Protein AF-J0ZP06-F1 (afdb_monomer_lite)

pLDDT: mean 74.42, std 14.98, range [45.84, 94.19]

Sequence (97 aa):
MLDMKKKNSHLYDHNTLFSKLSETTQPVIICAAIGALSGFLIAFLAANGYAAIPGFGPIIAYGNILAILIGTIMGIIIGTIFGFLVSLILIMLPREK

Structure (mmCIF, N/CA/C/O backbone):
data_AF-J0ZP06-F1
#
_entry.id   AF-J0ZP06-F1
#
loop_
_atom_site.group_PDB
_atom_site.id
_atom_site.type_symbol
_atom_site.label_atom_id
_atom_site.label_alt_id
_atom_site.label_comp_id
_atom_site.label_asym_id
_atom_site.label_entity_id
_atom_site.label_seq_id
_atom_site.pdbx_PDB_ins_code
_atom_site.Cartn_x
_atom_site.Cartn_y
_atom_site.Cartn_z
_atom_site.occupancy
_atom_site.B_iso_or_equiv
_atom_site.auth_seq_id
_atom_site.auth_comp_id
_atom_site.auth_asym_id
_atom_site.auth_atom_id
_atom_site.pdbx_PDB_model_num
ATOM 1 N N . MET A 1 1 ? -5.525 7.747 47.891 1.00 48.78 1 MET A N 1
ATOM 2 C CA . MET A 1 1 ? -6.343 6.718 47.196 1.00 48.78 1 MET A CA 1
ATOM 3 C C . MET A 1 1 ? -7.091 7.228 45.958 1.00 48.78 1 MET A C 1
ATOM 5 O O . MET A 1 1 ? -7.316 6.429 45.062 1.00 48.78 1 MET A O 1
ATOM 9 N N . LEU A 1 2 ? -7.439 8.520 45.848 1.00 53.16 2 LEU A N 1
ATOM 10 C CA . LEU A 1 2 ? -8.083 9.088 44.644 1.00 53.16 2 LEU A CA 1
ATOM 11 C C . LEU A 1 2 ? -7.141 9.239 43.431 1.00 53.16 2 LEU A C 1
ATOM 13 O O . LEU A 1 2 ? -7.592 9.165 42.293 1.00 53.16 2 LEU A O 1
ATOM 17 N N . ASP A 1 3 ? -5.835 9.367 43.666 1.00 52.03 3 ASP A N 1
ATOM 18 C CA . ASP A 1 3 ? -4.855 9.627 42.601 1.00 52.03 3 ASP A CA 1
ATOM 19 C C . ASP A 1 3 ? -4.486 8.372 41.778 1.00 52.03 3 ASP A C 1
ATOM 21 O O . ASP A 1 3 ? -4.201 8.436 40.585 1.00 52.03 3 ASP A O 1
ATOM 25 N N . MET A 1 4 ? -4.622 7.178 42.373 1.00 48.22 4 MET A N 1
ATOM 26 C CA . MET A 1 4 ? -4.440 5.901 41.661 1.00 48.22 4 MET A CA 1
ATOM 27 C C . MET A 1 4 ? -5.608 5.559 40.723 1.00 48.22 4 MET A C 1
ATOM 29 O O . MET A 1 4 ? -5.443 4.758 39.805 1.00 48.22 4 MET A O 1
ATOM 33 N N . LYS A 1 5 ? -6.787 6.173 40.905 1.00 46.44 5 LYS A N 1
ATOM 34 C CA . LYS A 1 5 ? -7.963 5.911 40.058 1.00 46.44 5 LYS A CA 1
ATOM 35 C C . LYS A 1 5 ? -7.905 6.684 38.734 1.00 46.44 5 LYS A C 1
ATOM 37 O O . LYS A 1 5 ? -8.364 6.180 37.713 1.00 46.44 5 LYS A O 1
ATOM 42 N N . LYS A 1 6 ? -7.288 7.872 38.739 1.00 45.84 6 LYS A N 1
ATOM 43 C CA . LYS A 1 6 ? -7.162 8.747 37.561 1.00 45.84 6 LYS A CA 1
ATOM 44 C C . LYS A 1 6 ? -6.119 8.246 36.555 1.00 45.84 6 LYS A C 1
ATOM 46 O O . LYS A 1 6 ? -6.314 8.378 35.353 1.00 45.84 6 LYS A O 1
ATOM 51 N N . LYS A 1 7 ? -5.045 7.605 37.030 1.00 46.28 7 LYS A N 1
ATOM 52 C CA . LYS A 1 7 ? -4.038 6.979 36.154 1.00 46.28 7 LYS A CA 1
ATOM 53 C C . LYS A 1 7 ? -4.580 5.731 35.440 1.00 46.28 7 LYS A C 1
ATOM 55 O O . LYS A 1 7 ? -4.214 5.470 34.300 1.00 46.28 7 LYS A O 1
ATOM 60 N N . ASN A 1 8 ? -5.503 5.007 36.080 1.00 47.97 8 ASN A N 1
ATOM 61 C CA . ASN A 1 8 ? -6.108 3.802 35.511 1.00 47.97 8 ASN A CA 1
ATOM 62 C C . ASN A 1 8 ? -7.217 4.100 34.491 1.00 47.97 8 ASN A C 1
ATOM 64 O O . ASN A 1 8 ? -7.352 3.342 33.539 1.00 47.97 8 ASN A O 1
ATOM 68 N N . SER A 1 9 ? -7.973 5.198 34.608 1.00 51.50 9 SER A N 1
ATOM 69 C CA . SER A 1 9 ? -9.026 5.511 33.624 1.00 51.50 9 SER A CA 1
ATOM 70 C C . SER A 1 9 ? -8.471 5.810 32.226 1.00 51.50 9 SER A C 1
ATOM 72 O O . SER A 1 9 ? -9.075 5.416 31.238 1.00 51.50 9 SER A O 1
ATOM 74 N N . HIS A 1 10 ? -7.296 6.440 32.141 1.00 50.19 10 HIS A N 1
ATOM 75 C CA . HIS A 1 10 ? -6.636 6.742 30.864 1.00 50.19 10 HIS A CA 1
ATOM 76 C C . HIS A 1 10 ? -5.988 5.500 30.218 1.00 50.19 10 HIS A C 1
ATOM 78 O O . HIS A 1 10 ? -5.824 5.435 29.002 1.00 50.19 10 HIS A O 1
ATOM 84 N N . LEU A 1 11 ? -5.618 4.503 31.031 1.00 50.91 11 LEU A N 1
ATOM 85 C CA . LEU A 1 11 ? -5.047 3.238 30.560 1.00 50.91 11 LEU A CA 1
ATOM 86 C C . LEU A 1 11 ? -6.136 2.260 30.086 1.00 50.91 11 LEU A C 1
ATOM 88 O O . LEU A 1 11 ? -5.921 1.507 29.139 1.00 50.91 11 LEU A O 1
ATOM 92 N N . TYR A 1 12 ? -7.315 2.298 30.718 1.00 52.38 12 TYR A N 1
ATOM 93 C CA . TYR A 1 12 ? -8.494 1.555 30.266 1.00 52.38 12 TYR A CA 1
ATOM 94 C C . TYR A 1 12 ? -8.967 2.033 28.889 1.00 52.38 12 TYR A C 1
ATOM 96 O O . TYR A 1 12 ? -9.290 1.200 28.047 1.00 52.38 12 TYR A O 1
ATOM 104 N N . ASP A 1 13 ? -8.929 3.344 28.643 1.00 61.44 13 ASP A N 1
ATOM 105 C CA . ASP A 1 13 ? -9.383 3.953 27.390 1.00 61.44 13 ASP A CA 1
ATOM 106 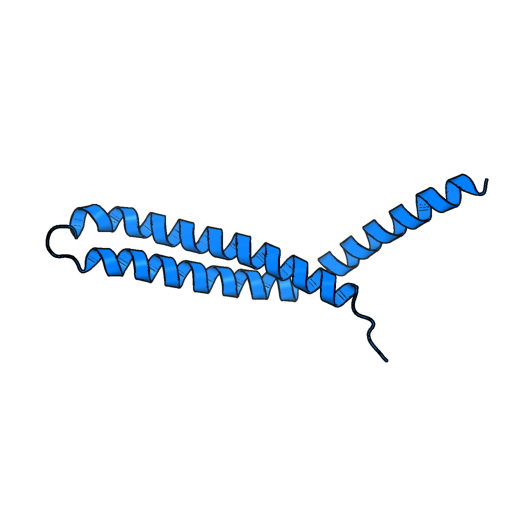C C . ASP A 1 13 ? -8.533 3.514 26.182 1.00 61.44 13 ASP A C 1
ATOM 108 O O . ASP A 1 13 ? -9.054 3.023 25.179 1.00 61.44 13 ASP A O 1
ATOM 112 N N . HIS A 1 14 ? -7.203 3.548 26.315 1.00 60.38 14 HIS A N 1
ATOM 113 C CA . HIS A 1 14 ? -6.285 3.153 25.242 1.00 60.38 14 HIS A CA 1
ATOM 114 C C . HIS A 1 14 ? -6.453 1.680 24.834 1.00 60.38 14 HIS A C 1
ATOM 116 O O . HIS A 1 14 ? -6.507 1.364 23.646 1.00 60.38 14 HIS A O 1
ATOM 122 N N . ASN A 1 15 ? -6.604 0.780 25.809 1.00 64.38 15 ASN A N 1
ATOM 123 C CA . ASN A 1 15 ? -6.793 -0.647 25.544 1.00 64.38 15 ASN A CA 1
ATOM 124 C C . ASN A 1 15 ? -8.144 -0.924 24.864 1.00 64.38 15 ASN A C 1
ATOM 126 O O . ASN A 1 15 ? -8.217 -1.777 23.980 1.00 64.38 15 ASN A O 1
ATOM 130 N N . THR A 1 16 ? -9.194 -0.175 25.221 1.00 68.50 16 THR A N 1
ATOM 131 C CA . THR A 1 16 ? -10.506 -0.275 24.562 1.00 68.50 16 THR A CA 1
ATOM 132 C C . THR A 1 16 ? -10.541 0.338 23.163 1.00 68.50 16 THR A C 1
ATOM 134 O O . THR A 1 16 ? -11.257 -0.160 22.292 1.00 68.50 16 THR A O 1
ATOM 137 N N . LEU A 1 17 ? -9.767 1.397 22.910 1.00 67.69 17 LEU A N 1
ATOM 138 C CA . LEU A 1 17 ? -9.616 1.954 21.567 1.00 67.69 17 LEU A CA 1
ATOM 139 C C . LEU A 1 17 ? -8.870 0.976 20.669 1.00 67.69 17 LEU A C 1
ATOM 141 O O . LEU A 1 17 ? -9.361 0.673 19.588 1.00 67.69 17 LEU A O 1
ATOM 145 N N . PHE A 1 18 ? -7.755 0.408 21.133 1.00 67.62 18 PHE A N 1
ATOM 146 C CA . PHE A 1 18 ? -7.023 -0.614 20.384 1.00 67.62 18 PHE A CA 1
ATOM 147 C C . PHE A 1 18 ? -7.868 -1.858 20.097 1.00 67.62 18 PHE A C 1
ATOM 149 O O . PHE A 1 18 ? -7.791 -2.383 18.987 1.00 67.62 18 PHE A O 1
ATOM 156 N N . SER A 1 19 ? -8.704 -2.306 21.040 1.00 66.56 19 SER A N 1
ATOM 157 C CA . SER A 1 19 ? -9.598 -3.444 20.799 1.00 66.56 19 SER A CA 1
ATOM 158 C C . SER A 1 19 ? -10.691 -3.121 19.777 1.00 66.56 19 SER A C 1
ATOM 160 O O . SER A 1 19 ? -10.959 -3.933 18.902 1.00 66.56 19 SER A O 1
ATOM 162 N N . LYS A 1 20 ? -11.292 -1.923 19.821 1.00 69.75 20 LYS A N 1
ATOM 163 C CA . LYS A 1 20 ? -12.273 -1.500 18.803 1.00 69.75 20 LYS A CA 1
ATOM 164 C C . LYS A 1 20 ? -11.629 -1.281 17.436 1.00 69.75 20 LYS A C 1
ATOM 166 O O . LYS A 1 20 ? -12.234 -1.557 16.404 1.00 69.75 20 LYS A O 1
ATOM 171 N N . LEU A 1 21 ? -10.399 -0.782 17.412 1.00 68.88 21 LEU A N 1
ATOM 172 C CA . LEU A 1 21 ? -9.653 -0.539 16.185 1.00 68.88 21 LEU A CA 1
ATOM 173 C C . LEU A 1 21 ? -9.202 -1.849 15.531 1.00 68.88 21 LEU A C 1
ATOM 175 O O . LEU A 1 21 ? -9.251 -1.950 14.307 1.00 68.88 21 LEU A O 1
ATOM 179 N N . SER A 1 22 ? -8.834 -2.862 16.327 1.00 64.19 22 SER A N 1
ATOM 180 C CA . SER A 1 22 ? -8.545 -4.204 15.809 1.00 64.19 22 SER A CA 1
ATOM 181 C C . SER A 1 22 ? -9.797 -4.868 15.234 1.00 64.19 22 SER A C 1
ATOM 183 O O . SER A 1 22 ? -9.717 -5.505 14.185 1.00 64.19 22 SER A O 1
ATOM 185 N N . GLU A 1 23 ? -10.958 -4.641 15.852 1.00 70.12 23 GLU A N 1
ATOM 186 C CA . GLU A 1 23 ? -12.264 -5.101 15.369 1.00 70.12 23 GLU A CA 1
ATOM 187 C C . GLU A 1 23 ? -12.681 -4.390 14.066 1.00 70.12 23 GLU A C 1
ATOM 189 O O . GLU A 1 23 ? -13.303 -4.980 13.183 1.00 70.12 23 GLU A O 1
ATOM 194 N N . THR A 1 24 ? -12.261 -3.133 13.888 1.00 69.62 24 THR A N 1
ATOM 195 C CA . THR A 1 24 ? -12.543 -2.318 12.696 1.00 69.62 24 THR A CA 1
ATOM 196 C C . THR A 1 24 ? -11.479 -2.520 11.605 1.00 69.62 24 THR A C 1
ATOM 198 O O . THR A 1 24 ? -10.906 -1.566 11.072 1.00 69.62 24 THR A O 1
ATOM 201 N N . THR A 1 25 ? -11.201 -3.777 11.246 1.00 75.62 25 THR A N 1
ATOM 202 C CA . THR A 1 25 ? -10.188 -4.115 10.226 1.00 75.62 25 THR A CA 1
ATOM 203 C C . THR A 1 25 ? -10.641 -3.763 8.801 1.00 75.62 25 THR A C 1
ATOM 205 O O . THR A 1 25 ? -9.819 -3.526 7.919 1.00 75.62 25 THR A O 1
ATOM 208 N N . GLN A 1 26 ? -11.953 -3.701 8.559 1.00 81.31 26 GLN A N 1
ATOM 209 C CA . GLN A 1 26 ? -12.538 -3.507 7.226 1.00 81.31 26 GLN A CA 1
ATOM 210 C C . GLN A 1 26 ? -12.087 -2.222 6.501 1.00 81.31 26 GLN A C 1
ATOM 212 O O . GLN A 1 26 ? -11.574 -2.338 5.388 1.00 81.31 26 GLN A O 1
ATOM 217 N N . PRO A 1 27 ? -12.218 -1.010 7.074 1.00 82.31 27 PRO A N 1
ATOM 218 C CA . PRO A 1 27 ? -11.756 0.221 6.422 1.00 82.31 27 PRO A CA 1
ATOM 219 C C . PRO A 1 27 ? -10.242 0.235 6.185 1.00 82.31 27 PRO A C 1
ATOM 221 O O . PRO A 1 27 ? -9.802 0.738 5.156 1.00 82.31 27 PRO A O 1
ATOM 224 N N . VAL A 1 28 ? -9.446 -0.370 7.075 1.00 87.12 28 VAL A N 1
ATOM 225 C CA . VAL A 1 28 ? -7.992 -0.500 6.887 1.00 87.12 28 VAL A CA 1
ATOM 226 C C . VAL A 1 28 ? -7.686 -1.333 5.646 1.00 87.12 28 VAL A C 1
ATOM 228 O O . VAL A 1 28 ? -6.897 -0.907 4.806 1.00 87.12 28 VAL A O 1
ATOM 231 N N . ILE A 1 29 ? -8.352 -2.479 5.489 1.00 87.75 29 ILE A N 1
ATOM 232 C CA . ILE A 1 29 ? -8.173 -3.366 4.332 1.00 87.75 29 ILE A CA 1
ATOM 233 C C . ILE A 1 29 ? -8.644 -2.688 3.039 1.00 87.75 29 ILE A C 1
ATOM 235 O O . ILE A 1 29 ? -7.942 -2.739 2.030 1.00 87.75 29 ILE A O 1
ATOM 239 N N . ILE A 1 30 ? -9.803 -2.024 3.060 1.00 90.25 30 ILE A N 1
ATOM 240 C CA . ILE A 1 30 ? -10.369 -1.355 1.879 1.00 90.25 30 ILE A CA 1
ATOM 241 C C . ILE A 1 30 ? -9.465 -0.205 1.426 1.00 90.25 30 ILE A C 1
ATOM 243 O O . ILE A 1 30 ? -9.101 -0.134 0.252 1.00 90.25 30 ILE A O 1
ATOM 247 N N . CYS A 1 31 ? -9.051 0.672 2.343 1.00 89.00 31 CYS A N 1
ATOM 248 C CA . CYS A 1 31 ? -8.157 1.777 2.007 1.00 89.00 31 CYS A CA 1
ATOM 249 C C . CYS A 1 31 ? -6.777 1.279 1.560 1.00 89.00 31 CYS A C 1
ATOM 251 O O . CYS A 1 31 ? -6.219 1.835 0.616 1.00 89.00 31 CYS A O 1
ATOM 253 N N . ALA A 1 32 ? -6.250 0.206 2.158 1.00 89.44 32 ALA A N 1
ATOM 254 C CA . ALA A 1 32 ? -5.013 -0.429 1.706 1.00 89.44 32 ALA A CA 1
ATOM 255 C C . ALA A 1 32 ? -5.130 -0.982 0.279 1.00 89.44 32 ALA A C 1
ATOM 257 O O . ALA A 1 32 ? -4.227 -0.769 -0.526 1.00 89.44 32 ALA A O 1
ATOM 258 N N . ALA A 1 33 ? -6.241 -1.641 -0.060 1.00 91.88 33 ALA A N 1
ATOM 259 C CA . ALA A 1 33 ? -6.481 -2.176 -1.400 1.00 91.88 33 ALA A CA 1
ATOM 260 C C . ALA A 1 33 ? -6.620 -1.064 -2.455 1.00 91.88 33 ALA A C 1
ATOM 262 O O . ALA A 1 33 ? -6.020 -1.149 -3.526 1.00 91.88 33 ALA A O 1
ATOM 263 N N . ILE A 1 34 ? -7.358 0.007 -2.142 1.00 93.62 34 ILE A N 1
ATOM 264 C CA . ILE A 1 34 ? -7.490 1.184 -3.018 1.00 93.62 34 ILE A CA 1
ATOM 265 C C . ILE A 1 34 ? -6.132 1.879 -3.189 1.00 93.62 34 ILE A C 1
ATOM 267 O O . ILE A 1 34 ? -5.750 2.248 -4.303 1.00 93.62 34 ILE A O 1
ATOM 271 N N . GLY A 1 35 ? -5.374 2.019 -2.101 1.00 91.12 35 GLY A N 1
ATOM 272 C CA . GLY A 1 35 ? -4.017 2.556 -2.124 1.00 91.12 35 GLY A CA 1
ATOM 273 C C . GLY A 1 35 ? -3.086 1.715 -2.998 1.00 91.12 35 GLY A C 1
ATOM 274 O O . GLY A 1 35 ? -2.406 2.256 -3.863 1.00 91.12 35 GLY A O 1
ATOM 275 N N . ALA A 1 36 ? -3.112 0.389 -2.852 1.00 92.75 36 ALA A N 1
ATOM 276 C CA . ALA A 1 36 ? -2.338 -0.537 -3.676 1.00 92.75 36 ALA A CA 1
ATOM 277 C C . ALA A 1 36 ? -2.672 -0.401 -5.166 1.00 92.75 36 ALA A C 1
ATOM 279 O O . ALA A 1 36 ? -1.770 -0.267 -5.990 1.00 92.75 36 ALA A O 1
ATOM 280 N N . LEU A 1 37 ? -3.965 -0.405 -5.507 1.00 93.75 37 LEU A N 1
ATOM 281 C CA . LEU A 1 37 ? -4.433 -0.337 -6.890 1.00 93.75 37 LEU A CA 1
ATOM 282 C C . LEU A 1 37 ? -4.062 0.995 -7.551 1.00 93.75 37 LEU A C 1
ATOM 284 O O . LEU A 1 37 ? -3.587 1.016 -8.685 1.00 93.75 37 LEU A O 1
ATOM 288 N N . SER A 1 38 ? -4.249 2.107 -6.839 1.00 90.38 38 SER A N 1
ATOM 289 C CA . SER A 1 38 ? -3.883 3.438 -7.336 1.00 90.38 38 SER A CA 1
ATOM 290 C C . SER A 1 38 ? -2.366 3.612 -7.451 1.00 90.38 38 SER A C 1
ATOM 292 O O . SER A 1 38 ? -1.891 4.096 -8.478 1.00 90.38 38 SER A O 1
ATOM 294 N N . GLY A 1 39 ? -1.596 3.149 -6.462 1.00 88.62 39 GLY A N 1
ATOM 295 C CA . GLY A 1 39 ? -0.132 3.145 -6.499 1.00 88.62 39 GLY A CA 1
ATOM 296 C C . GLY A 1 39 ? 0.427 2.298 -7.643 1.00 88.62 39 GLY A C 1
ATOM 297 O O . GLY A 1 39 ? 1.317 2.750 -8.365 1.00 88.62 39 GLY A O 1
ATOM 298 N N . PHE A 1 40 ? -0.154 1.116 -7.873 1.00 90.06 40 PHE A N 1
ATOM 299 C CA . PHE A 1 40 ? 0.142 0.281 -9.036 1.00 90.06 40 PHE A CA 1
ATOM 300 C C . PHE A 1 40 ? -0.145 1.028 -10.341 1.00 90.06 40 PHE A C 1
ATOM 302 O O . PHE A 1 40 ? 0.722 1.088 -11.209 1.00 90.06 40 PHE A O 1
ATOM 309 N N . LEU A 1 41 ? -1.333 1.624 -10.481 1.00 89.00 41 LEU A N 1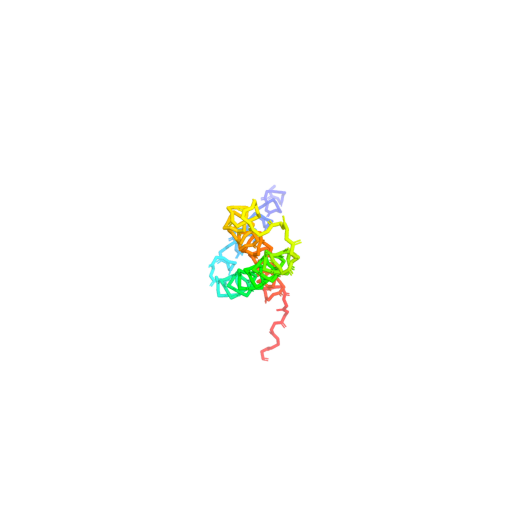
ATOM 310 C CA . LEU A 1 41 ? -1.751 2.275 -11.722 1.00 89.00 41 LEU A CA 1
ATOM 311 C C . LEU A 1 41 ? -0.875 3.489 -12.058 1.00 89.00 41 LEU A C 1
ATOM 313 O O . LEU A 1 41 ? -0.459 3.641 -13.205 1.00 89.00 41 LEU A O 1
ATOM 317 N N . ILE A 1 42 ? -0.552 4.321 -11.064 1.00 86.94 42 ILE A N 1
ATOM 318 C CA . ILE A 1 42 ? 0.329 5.485 -11.233 1.00 86.94 42 ILE A CA 1
ATOM 319 C C . ILE A 1 42 ? 1.732 5.031 -11.637 1.00 86.94 42 ILE A C 1
ATOM 321 O O . ILE A 1 42 ? 2.300 5.561 -12.591 1.00 86.94 42 ILE A O 1
ATOM 325 N N . ALA A 1 43 ? 2.286 4.033 -10.945 1.00 85.44 43 ALA A N 1
ATOM 326 C CA . ALA A 1 43 ? 3.623 3.541 -11.244 1.00 85.44 43 ALA A CA 1
ATOM 327 C C . ALA A 1 43 ? 3.692 2.826 -12.598 1.00 85.44 43 ALA A C 1
ATOM 329 O O . ALA A 1 43 ? 4.657 3.017 -13.333 1.00 85.44 43 ALA A O 1
ATOM 330 N N . PHE A 1 44 ? 2.655 2.073 -12.969 1.00 85.06 44 PHE A N 1
ATOM 331 C CA . PHE A 1 44 ? 2.525 1.454 -14.285 1.00 85.06 44 PHE A CA 1
ATOM 332 C C . PHE A 1 44 ? 2.432 2.506 -15.393 1.00 85.06 44 PHE A C 1
ATOM 334 O O . PHE A 1 44 ? 3.095 2.376 -16.423 1.00 85.06 44 PHE A O 1
ATOM 341 N N . LEU A 1 45 ? 1.643 3.562 -15.191 1.00 82.88 45 LEU A N 1
ATOM 342 C CA . LEU A 1 45 ? 1.504 4.635 -16.169 1.00 82.88 45 LEU A CA 1
ATOM 343 C C . LEU A 1 45 ? 2.796 5.445 -16.308 1.00 82.88 45 LEU A C 1
ATOM 345 O O . LEU A 1 45 ? 3.187 5.754 -17.427 1.00 82.88 45 LEU A O 1
ATOM 349 N N . ALA A 1 46 ? 3.492 5.733 -15.207 1.00 80.44 46 ALA A N 1
ATOM 350 C CA . ALA A 1 46 ? 4.798 6.387 -15.245 1.00 80.44 46 ALA A CA 1
ATOM 351 C C . ALA A 1 46 ? 5.825 5.517 -15.990 1.00 80.44 46 ALA A C 1
ATOM 353 O O . ALA A 1 46 ? 6.442 5.969 -16.950 1.00 80.44 46 ALA A O 1
ATOM 354 N N . ALA A 1 47 ? 5.938 4.243 -15.613 1.00 78.31 47 ALA A N 1
ATOM 355 C CA . ALA A 1 47 ? 6.827 3.261 -16.229 1.00 78.31 47 ALA A CA 1
ATOM 356 C C . ALA A 1 47 ? 6.621 3.131 -17.752 1.00 78.31 47 ALA A C 1
ATOM 358 O O . ALA A 1 47 ? 7.583 3.141 -18.526 1.00 78.31 47 ALA A O 1
ATOM 359 N N . ASN A 1 48 ? 5.369 3.038 -18.204 1.00 72.94 48 ASN A N 1
ATOM 360 C CA . ASN A 1 48 ? 5.057 2.898 -19.629 1.00 72.94 48 ASN A CA 1
ATOM 361 C C . ASN A 1 48 ? 5.034 4.237 -20.380 1.00 72.94 48 ASN A C 1
ATOM 363 O O . ASN A 1 48 ? 5.361 4.274 -21.564 1.00 72.94 48 ASN A O 1
ATOM 367 N N . GLY A 1 49 ? 4.718 5.343 -19.704 1.00 68.88 49 GLY A N 1
ATOM 368 C CA . GLY A 1 49 ? 4.794 6.690 -20.268 1.00 68.88 49 GLY A CA 1
ATOM 369 C C . GLY A 1 49 ? 6.220 7.066 -20.674 1.00 68.88 49 GLY A C 1
ATOM 370 O O . GLY A 1 49 ? 6.420 7.617 -21.754 1.00 68.88 49 GLY A O 1
ATOM 371 N N . TYR A 1 50 ? 7.225 6.688 -19.875 1.00 62.12 50 TYR A N 1
ATOM 372 C CA . TYR A 1 50 ? 8.638 6.858 -20.243 1.00 62.12 50 TYR A CA 1
ATOM 373 C C . TYR A 1 50 ? 9.101 5.879 -21.333 1.00 62.12 50 TYR A C 1
ATOM 375 O O . TYR A 1 50 ? 9.959 6.229 -22.144 1.00 62.12 50 TYR A O 1
ATOM 383 N N . ALA A 1 51 ? 8.517 4.678 -21.401 1.00 60.50 51 ALA A N 1
ATOM 384 C CA . ALA A 1 51 ? 8.837 3.687 -22.432 1.00 60.50 51 ALA A CA 1
ATOM 385 C C . ALA A 1 51 ? 8.371 4.094 -23.846 1.00 60.50 51 ALA A C 1
ATOM 387 O O . ALA A 1 51 ? 8.854 3.535 -24.830 1.00 60.50 51 ALA A O 1
ATOM 388 N N . ALA A 1 52 ? 7.474 5.079 -23.962 1.00 65.12 52 ALA A N 1
ATOM 389 C CA . ALA A 1 52 ? 7.001 5.608 -25.241 1.00 65.12 52 ALA A CA 1
ATOM 390 C C . ALA A 1 52 ? 8.004 6.555 -25.938 1.00 65.12 52 ALA A C 1
ATOM 392 O O . ALA A 1 52 ? 7.767 6.946 -27.081 1.00 65.12 52 ALA A O 1
ATOM 393 N N . ILE A 1 53 ? 9.119 6.923 -25.287 1.00 63.06 53 ILE A N 1
ATOM 394 C CA . ILE A 1 53 ? 10.155 7.792 -25.866 1.00 63.06 53 ILE A CA 1
ATOM 395 C C . ILE A 1 53 ? 11.111 6.946 -26.736 1.00 63.06 53 ILE A C 1
ATOM 397 O O . ILE A 1 53 ? 11.830 6.088 -26.205 1.00 63.06 53 ILE A O 1
ATOM 401 N N . PRO A 1 54 ? 11.174 7.172 -28.066 1.00 55.12 54 PRO A N 1
ATOM 402 C CA . PRO A 1 54 ? 12.071 6.428 -28.949 1.00 55.12 54 PRO A CA 1
ATOM 403 C C . PRO A 1 54 ? 13.539 6.623 -28.536 1.00 55.12 54 PRO A C 1
ATOM 405 O O . PRO A 1 54 ? 13.986 7.748 -28.338 1.00 55.12 54 PRO A O 1
ATOM 408 N N . GLY A 1 55 ? 14.294 5.526 -28.406 1.00 64.12 55 GLY A N 1
ATOM 409 C CA . GLY A 1 55 ? 15.717 5.537 -28.023 1.00 64.12 55 GLY A CA 1
ATOM 410 C C . GLY A 1 55 ? 16.021 5.191 -26.557 1.00 64.12 55 GLY A C 1
ATOM 411 O O . GLY A 1 55 ? 17.176 4.923 -26.241 1.00 64.12 55 GLY A O 1
ATOM 412 N N . PHE A 1 56 ? 15.011 5.110 -25.681 1.00 58.47 56 PHE A N 1
ATOM 413 C CA . PHE A 1 56 ? 15.175 4.778 -24.251 1.00 58.47 56 PHE A CA 1
ATOM 414 C C . PHE A 1 56 ? 14.581 3.413 -23.826 1.00 58.47 56 PHE A C 1
ATOM 416 O O . PHE A 1 56 ? 14.785 2.966 -22.697 1.00 58.47 56 PHE A O 1
ATOM 423 N N . GLY A 1 57 ? 13.876 2.719 -24.725 1.00 57.78 57 GLY A N 1
ATOM 424 C CA . GLY A 1 57 ? 13.033 1.550 -24.412 1.00 57.78 57 GLY A CA 1
ATOM 425 C C . GLY A 1 57 ? 13.695 0.385 -23.645 1.00 57.78 57 GLY A C 1
ATOM 426 O O . GLY A 1 57 ? 13.138 -0.042 -22.634 1.00 57.78 57 GLY A O 1
ATOM 427 N N . PRO A 1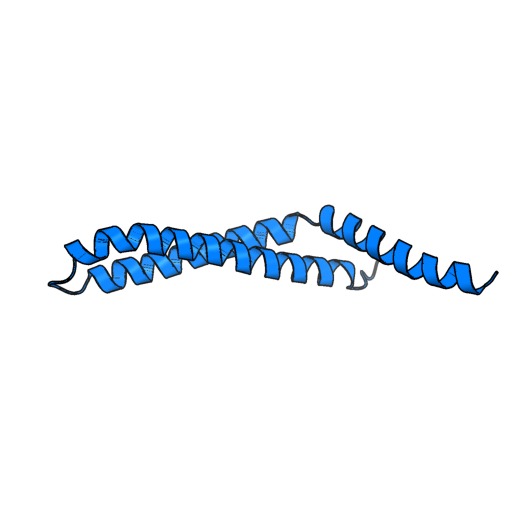 58 ? 14.869 -0.142 -24.053 1.00 56.69 58 PRO A N 1
ATOM 428 C CA . PRO A 1 58 ? 15.460 -1.323 -23.406 1.00 56.69 58 PRO A CA 1
ATOM 429 C C . PRO A 1 58 ? 16.072 -1.052 -22.023 1.00 56.69 58 PRO A C 1
ATOM 431 O O . PRO A 1 58 ? 16.076 -1.936 -21.171 1.00 56.69 58 PRO A O 1
ATOM 434 N N . ILE A 1 59 ? 16.577 0.165 -21.787 1.00 57.03 59 ILE A N 1
ATOM 435 C CA . ILE A 1 59 ? 17.259 0.540 -20.534 1.00 57.03 59 ILE A CA 1
ATOM 436 C C . ILE A 1 59 ? 16.240 0.747 -19.401 1.00 57.03 59 ILE A C 1
ATOM 438 O O . ILE A 1 59 ? 16.521 0.437 -18.245 1.00 57.03 59 ILE A O 1
ATOM 442 N N . ILE A 1 60 ? 15.031 1.216 -19.728 1.00 57.44 60 ILE A N 1
ATOM 443 C CA . ILE A 1 60 ? 13.985 1.536 -18.745 1.00 57.44 60 ILE A CA 1
ATOM 444 C C . ILE A 1 60 ? 13.117 0.304 -18.402 1.00 57.44 60 ILE A C 1
ATOM 446 O O . ILE A 1 60 ? 12.587 0.209 -17.295 1.00 57.44 60 ILE A O 1
ATOM 450 N N . ALA A 1 61 ? 13.034 -0.699 -19.284 1.00 60.06 61 ALA A N 1
ATOM 451 C CA . ALA A 1 61 ? 12.185 -1.883 -19.094 1.00 60.06 61 ALA A CA 1
ATOM 452 C C . ALA A 1 61 ? 12.483 -2.688 -17.808 1.00 60.06 61 ALA A C 1
ATOM 454 O O . ALA A 1 61 ? 11.555 -3.169 -17.160 1.00 60.06 61 ALA A O 1
ATOM 455 N N . TYR A 1 62 ? 13.751 -2.793 -17.389 1.00 60.81 62 TYR A N 1
ATOM 456 C CA . TYR A 1 62 ? 14.121 -3.453 -16.125 1.00 60.81 62 TYR A CA 1
ATOM 457 C C . TYR A 1 62 ? 13.794 -2.597 -14.887 1.00 60.81 62 TYR A C 1
ATOM 459 O O . TYR A 1 62 ? 13.422 -3.132 -13.842 1.00 60.81 62 TYR A O 1
ATOM 467 N N . GLY A 1 63 ? 13.880 -1.268 -15.006 1.00 66.56 63 GLY A N 1
ATOM 468 C CA . GLY A 1 63 ? 13.484 -0.332 -13.949 1.00 66.56 63 GLY A CA 1
ATOM 469 C C . GLY A 1 63 ? 11.972 -0.311 -13.712 1.00 66.56 63 GLY A C 1
ATOM 470 O O . GLY A 1 63 ? 11.528 -0.113 -12.582 1.00 66.56 63 GLY A O 1
ATOM 471 N N . ASN A 1 64 ? 11.180 -0.597 -14.749 1.00 74.31 64 ASN A N 1
ATOM 472 C CA . ASN A 1 64 ? 9.719 -0.557 -14.693 1.00 74.31 64 ASN A CA 1
ATOM 473 C C . ASN A 1 64 ? 9.117 -1.550 -13.696 1.00 74.31 64 ASN A C 1
ATOM 475 O O . ASN A 1 64 ? 8.192 -1.192 -12.971 1.00 74.31 64 ASN A O 1
ATOM 479 N N 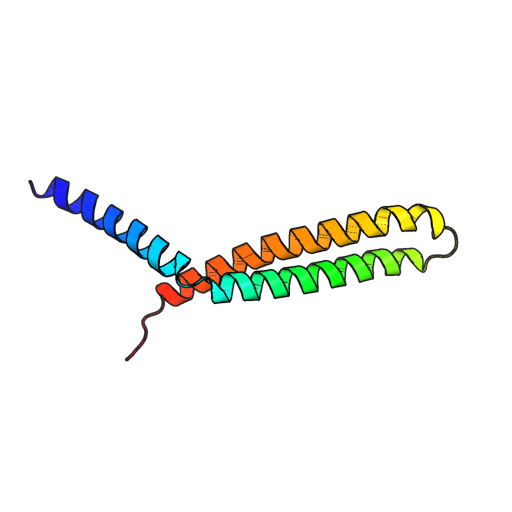. ILE A 1 65 ? 9.650 -2.771 -13.608 1.00 80.06 65 ILE A N 1
ATOM 480 C CA . ILE A 1 65 ? 9.139 -3.780 -12.666 1.00 80.06 65 ILE A CA 1
ATOM 481 C C . ILE A 1 65 ? 9.358 -3.315 -11.221 1.00 80.06 65 ILE A C 1
ATOM 483 O O . ILE A 1 65 ? 8.439 -3.371 -10.403 1.00 80.06 65 ILE A O 1
ATOM 487 N N . LEU A 1 66 ? 10.556 -2.801 -10.917 1.00 81.88 66 LEU A N 1
ATOM 488 C CA . LEU A 1 66 ? 10.872 -2.268 -9.591 1.00 81.88 66 LEU A CA 1
ATOM 489 C C . LEU A 1 66 ? 10.023 -1.034 -9.266 1.00 81.88 66 LEU A C 1
ATOM 491 O O . LEU A 1 66 ? 9.515 -0.923 -8.153 1.00 81.88 66 LEU A O 1
ATOM 495 N N . ALA A 1 67 ? 9.829 -0.134 -10.231 1.00 83.25 67 ALA A N 1
ATOM 496 C CA . ALA A 1 67 ? 9.011 1.063 -10.059 1.00 83.25 67 ALA A CA 1
ATOM 497 C C . ALA A 1 67 ? 7.547 0.717 -9.746 1.00 83.25 67 ALA A C 1
ATOM 499 O O . ALA A 1 67 ? 6.970 1.278 -8.814 1.00 83.25 67 ALA A O 1
ATOM 500 N N . ILE A 1 68 ? 6.967 -0.249 -10.466 1.00 86.31 68 ILE A N 1
ATOM 501 C CA . ILE A 1 68 ? 5.606 -0.747 -10.224 1.00 86.31 68 ILE A CA 1
ATOM 502 C C . ILE A 1 68 ? 5.494 -1.376 -8.831 1.00 86.31 68 ILE A C 1
ATOM 504 O O . ILE A 1 68 ? 4.544 -1.087 -8.098 1.00 86.31 68 ILE A O 1
ATOM 508 N N . LEU A 1 69 ? 6.473 -2.195 -8.437 1.00 87.69 69 LEU A N 1
ATOM 509 C CA . LEU A 1 69 ? 6.496 -2.822 -7.116 1.00 87.69 69 LEU A CA 1
ATOM 510 C C . LEU A 1 69 ? 6.564 -1.770 -5.999 1.00 87.69 69 LEU A C 1
ATOM 512 O O . LEU A 1 69 ? 5.754 -1.804 -5.073 1.00 87.69 69 LEU A O 1
ATOM 516 N N . ILE A 1 70 ? 7.478 -0.803 -6.109 1.00 89.00 70 ILE A N 1
ATOM 517 C CA . ILE A 1 70 ? 7.641 0.279 -5.129 1.00 89.00 70 ILE A CA 1
ATOM 518 C C . ILE A 1 70 ? 6.373 1.136 -5.055 1.00 89.00 70 ILE A C 1
ATOM 520 O O . ILE A 1 70 ? 5.908 1.433 -3.956 1.00 89.00 70 ILE A O 1
ATOM 524 N N . GLY A 1 71 ? 5.780 1.493 -6.196 1.00 88.12 71 GLY A N 1
ATOM 525 C CA . GLY A 1 71 ? 4.536 2.262 -6.239 1.00 88.12 71 GLY A CA 1
ATOM 526 C C . GLY A 1 71 ? 3.369 1.534 -5.578 1.00 88.12 71 GLY A C 1
ATOM 527 O O . GLY A 1 71 ? 2.619 2.136 -4.812 1.00 88.12 71 GLY A O 1
ATOM 528 N N . THR A 1 72 ? 3.263 0.224 -5.794 1.00 91.25 72 THR A N 1
ATOM 529 C CA . THR A 1 72 ? 2.239 -0.611 -5.151 1.00 91.25 72 THR A CA 1
ATOM 530 C C . THR A 1 72 ? 2.451 -0.680 -3.636 1.00 91.25 72 THR A C 1
ATOM 532 O O . THR A 1 72 ? 1.504 -0.482 -2.877 1.00 91.25 72 THR A O 1
ATOM 535 N N . ILE A 1 73 ? 3.690 -0.897 -3.175 1.00 92.56 73 ILE A N 1
ATOM 536 C CA . ILE A 1 73 ? 4.030 -0.946 -1.742 1.00 92.56 73 ILE A CA 1
ATOM 537 C C . ILE A 1 73 ? 3.749 0.401 -1.068 1.00 92.56 73 ILE A C 1
ATOM 539 O O . ILE A 1 73 ? 3.104 0.440 -0.021 1.00 92.56 73 ILE A O 1
ATOM 543 N N . MET A 1 74 ? 4.175 1.511 -1.675 1.00 91.69 74 MET A N 1
ATOM 544 C CA . MET A 1 74 ? 3.892 2.850 -1.150 1.00 91.69 74 MET A CA 1
ATOM 545 C C . MET A 1 74 ? 2.391 3.136 -1.117 1.00 91.69 74 MET A C 1
ATOM 547 O O . MET A 1 74 ? 1.891 3.679 -0.133 1.00 91.69 74 MET A O 1
ATOM 551 N N . GLY A 1 75 ? 1.659 2.699 -2.141 1.00 90.94 75 GLY A N 1
ATOM 552 C CA . GLY A 1 75 ? 0.203 2.740 -2.164 1.00 90.94 75 GLY A CA 1
ATOM 553 C C . GLY A 1 75 ? -0.434 1.995 -0.987 1.00 90.94 75 GLY A C 1
ATOM 554 O O . GLY A 1 75 ? -1.302 2.548 -0.313 1.00 90.94 75 GLY A O 1
ATOM 555 N N . ILE A 1 76 ? 0.031 0.779 -0.679 1.00 92.19 76 ILE A N 1
ATOM 556 C CA . ILE A 1 76 ? -0.434 -0.008 0.479 1.00 92.19 76 ILE A CA 1
ATOM 557 C C . ILE A 1 76 ? -0.151 0.723 1.797 1.00 92.19 76 ILE A C 1
ATOM 559 O O . ILE A 1 76 ? -1.026 0.782 2.663 1.00 92.19 76 ILE A O 1
ATOM 563 N N . ILE A 1 77 ? 1.047 1.291 1.959 1.00 94.19 77 ILE A N 1
ATOM 564 C CA . ILE A 1 77 ? 1.451 2.001 3.185 1.00 94.19 77 ILE A CA 1
ATOM 565 C C . ILE A 1 77 ? 0.567 3.235 3.401 1.00 94.19 77 ILE A 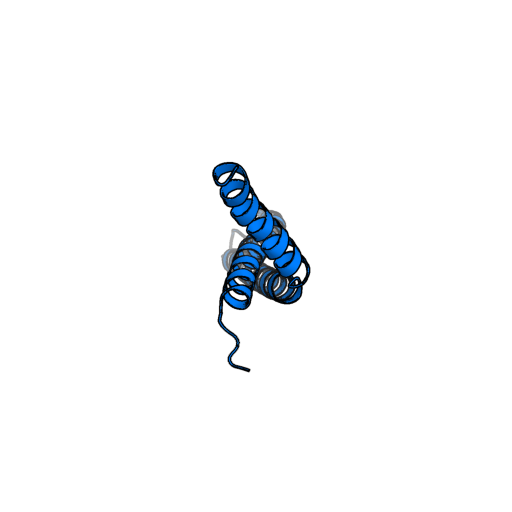C 1
ATOM 567 O O . ILE A 1 77 ? -0.001 3.423 4.474 1.00 94.19 77 ILE A O 1
ATOM 571 N N . ILE A 1 78 ? 0.393 4.060 2.369 1.00 92.12 78 ILE A N 1
ATOM 572 C CA . ILE A 1 78 ? -0.449 5.259 2.460 1.00 92.12 78 ILE A CA 1
ATOM 573 C C . ILE A 1 78 ? -1.910 4.858 2.703 1.00 92.12 78 ILE A C 1
ATOM 575 O O . ILE A 1 78 ? -2.573 5.419 3.576 1.00 92.12 78 ILE A O 1
ATOM 579 N N . GLY A 1 79 ? -2.400 3.843 1.988 1.00 89.62 79 GLY A N 1
ATOM 580 C CA . GLY A 1 79 ? -3.756 3.322 2.139 1.00 89.62 79 GLY A CA 1
ATOM 581 C C . GLY A 1 79 ? -4.048 2.787 3.542 1.00 89.62 79 GLY A C 1
ATOM 582 O O . GLY A 1 79 ? -5.104 3.078 4.101 1.00 89.62 79 GLY A O 1
ATOM 583 N N . THR A 1 80 ? -3.109 2.064 4.155 1.00 89.50 80 THR A N 1
ATOM 584 C CA . THR A 1 80 ? -3.256 1.573 5.538 1.00 89.50 80 THR A CA 1
ATOM 585 C C . THR A 1 80 ? -3.273 2.712 6.558 1.00 89.50 80 THR A C 1
ATOM 587 O O . THR A 1 80 ? -4.112 2.688 7.459 1.00 89.50 80 THR A O 1
ATOM 590 N N . ILE A 1 81 ? -2.428 3.738 6.400 1.00 90.88 81 ILE A N 1
ATOM 591 C CA . ILE A 1 81 ? -2.431 4.931 7.269 1.00 90.88 81 ILE A CA 1
ATOM 592 C C . ILE A 1 81 ? -3.782 5.657 7.195 1.00 90.88 81 ILE A C 1
ATOM 594 O O . ILE A 1 81 ? -4.375 5.974 8.227 1.00 90.88 81 ILE A O 1
ATOM 598 N N . PHE A 1 82 ? -4.303 5.882 5.985 1.00 89.81 82 PHE A N 1
ATOM 599 C CA . PHE A 1 82 ? -5.616 6.508 5.805 1.00 89.81 82 PHE A CA 1
ATOM 600 C C . PHE A 1 82 ? -6.747 5.653 6.373 1.00 89.81 82 PHE A C 1
ATOM 602 O O . PHE A 1 82 ? -7.621 6.175 7.061 1.00 89.81 82 PHE A O 1
ATOM 609 N N . GLY A 1 83 ? -6.716 4.342 6.138 1.00 86.94 83 GLY A N 1
ATOM 610 C CA . GLY A 1 83 ? -7.710 3.428 6.688 1.00 86.94 83 GLY A CA 1
ATOM 611 C C . GLY A 1 83 ? -7.727 3.433 8.217 1.00 86.94 83 GLY A C 1
ATOM 612 O O . GLY A 1 83 ? -8.801 3.449 8.814 1.00 86.94 83 GLY A O 1
ATOM 613 N N . PHE A 1 84 ? -6.557 3.516 8.857 1.00 86.94 84 PHE A N 1
ATOM 614 C CA . PHE A 1 84 ? -6.445 3.661 10.310 1.00 86.94 84 PHE A CA 1
ATOM 615 C C . PHE A 1 84 ? -7.068 4.973 10.807 1.00 86.94 84 PHE A C 1
ATOM 617 O O . PHE A 1 84 ? -7.803 4.977 11.796 1.00 86.94 84 PHE A O 1
ATOM 624 N N . LEU A 1 85 ? -6.821 6.080 10.099 1.00 87.62 85 LEU A N 1
ATOM 625 C CA . LEU A 1 85 ? -7.403 7.381 10.425 1.00 87.62 85 LEU A CA 1
ATOM 626 C C . LEU A 1 85 ? -8.936 7.354 10.315 1.00 87.62 85 LEU A C 1
ATOM 628 O O . LEU A 1 85 ? -9.628 7.845 11.206 1.00 87.62 85 LEU A O 1
ATOM 632 N N . VAL A 1 86 ? -9.471 6.728 9.263 1.00 85.94 86 VAL A N 1
ATOM 633 C CA . VAL A 1 86 ? -10.919 6.548 9.075 1.00 85.94 86 VAL A CA 1
ATOM 634 C C . VAL A 1 86 ? -11.517 5.697 10.196 1.00 85.94 86 VAL A C 1
ATOM 636 O O . VAL A 1 86 ? -12.547 6.078 10.751 1.00 85.94 86 VAL A O 1
ATOM 639 N N . SER A 1 87 ? -10.868 4.593 10.583 1.00 83.94 87 SER A N 1
ATOM 640 C CA . SER A 1 87 ? -11.314 3.776 11.721 1.00 83.94 87 SER A CA 1
ATOM 641 C C . SER A 1 87 ? -11.365 4.577 13.020 1.00 83.94 87 SER A C 1
ATOM 643 O O . SER A 1 87 ? -12.333 4.467 13.771 1.00 83.94 87 SER A O 1
ATOM 645 N N . LEU A 1 88 ? -10.351 5.407 13.278 1.00 84.06 88 LEU A N 1
ATOM 646 C CA . LEU A 1 88 ? -10.304 6.244 14.474 1.00 84.06 88 LEU A CA 1
ATOM 647 C C . LEU A 1 88 ? -11.460 7.252 14.497 1.00 84.06 88 LEU A C 1
ATOM 649 O O . LEU A 1 88 ? -12.128 7.402 15.521 1.00 84.06 88 LEU A O 1
ATOM 653 N N . ILE A 1 89 ? -11.732 7.898 13.361 1.00 85.44 89 ILE A N 1
ATOM 654 C CA . ILE A 1 89 ? -12.853 8.834 13.217 1.00 85.44 89 ILE A CA 1
ATOM 655 C C . ILE A 1 89 ? -14.184 8.110 13.446 1.00 85.44 89 ILE A C 1
ATOM 657 O O . ILE A 1 89 ? -15.030 8.617 14.176 1.00 85.44 89 ILE A O 1
ATOM 661 N N . LEU A 1 90 ? -14.361 6.909 12.886 1.00 82.06 90 LEU A N 1
ATOM 662 C CA . LEU A 1 90 ? -15.590 6.124 13.043 1.00 82.06 90 LEU A CA 1
ATOM 663 C C . LEU A 1 90 ? -15.857 5.736 14.506 1.00 82.06 90 LEU A C 1
ATOM 665 O O . LEU A 1 90 ? -17.012 5.685 14.924 1.00 82.06 90 LEU A O 1
ATOM 669 N N . ILE A 1 91 ? -14.802 5.460 15.276 1.00 81.19 91 ILE A N 1
ATOM 670 C CA . ILE A 1 91 ? -14.906 5.136 16.706 1.00 81.19 91 ILE A CA 1
ATOM 671 C C . ILE A 1 91 ? -15.253 6.378 17.535 1.00 81.19 91 ILE A C 1
ATOM 673 O O . ILE A 1 91 ? -16.003 6.265 18.505 1.00 81.19 91 ILE A O 1
ATOM 677 N N . MET A 1 92 ? -14.706 7.539 17.170 1.00 77.31 92 MET A N 1
ATOM 678 C CA . MET A 1 92 ? -14.903 8.797 17.898 1.00 77.31 92 MET A CA 1
ATOM 679 C C . MET A 1 92 ? -16.214 9.508 17.549 1.00 77.31 92 MET A C 1
ATOM 681 O O . MET A 1 92 ? -16.688 10.326 18.337 1.00 77.31 92 MET A O 1
ATOM 685 N N . LEU A 1 93 ? -16.812 9.218 16.391 1.00 79.94 93 LEU A N 1
ATOM 686 C CA . LEU A 1 93 ? -18.052 9.860 15.971 1.00 79.94 93 LEU A CA 1
ATOM 687 C C . LEU A 1 93 ? -19.239 9.349 16.817 1.00 79.94 93 LEU A C 1
ATOM 689 O O . LEU A 1 93 ? -19.474 8.137 16.872 1.00 79.94 93 LEU A O 1
ATOM 693 N N . PRO A 1 94 ? -20.023 10.237 17.460 1.00 66.50 94 PRO A N 1
ATOM 694 C CA . PRO A 1 94 ? -21.205 9.829 18.203 1.00 66.50 94 PRO A CA 1
ATOM 695 C C . PRO A 1 94 ? -22.231 9.237 17.235 1.00 66.50 94 PRO A C 1
ATOM 697 O O . PRO A 1 94 ? -22.746 9.920 16.353 1.00 66.50 94 PRO A O 1
ATOM 700 N N . ARG A 1 95 ? -22.529 7.944 17.389 1.00 66.38 95 ARG A N 1
ATOM 701 C CA . ARG A 1 95 ? -23.682 7.337 16.723 1.00 66.38 95 ARG A CA 1
ATOM 702 C C . ARG A 1 95 ? -24.935 7.776 17.465 1.00 66.38 95 ARG A C 1
ATOM 704 O O . ARG A 1 95 ? -25.216 7.243 18.538 1.00 66.38 95 ARG A O 1
ATOM 711 N N . GLU A 1 96 ? -25.659 8.743 16.910 1.00 58.53 96 GLU A N 1
ATOM 712 C CA . GLU A 1 96 ? -27.054 8.950 17.297 1.00 58.53 96 GLU A CA 1
ATOM 713 C C . GLU A 1 96 ? -27.807 7.637 17.031 1.00 58.53 96 GLU A C 1
ATOM 715 O O . GLU A 1 96 ? -27.718 7.066 15.941 1.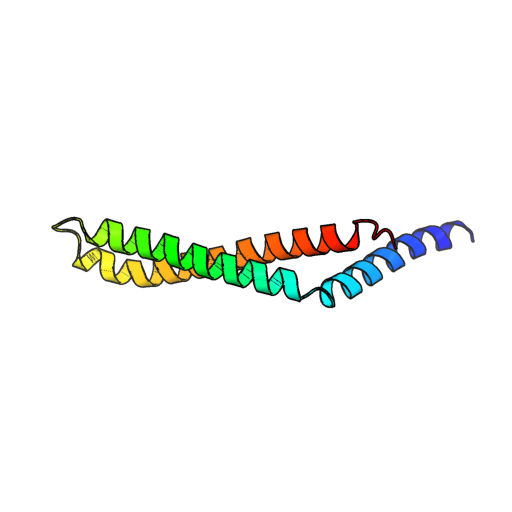00 58.53 96 GLU A O 1
ATOM 720 N N . LYS A 1 97 ? -28.404 7.094 18.095 1.00 48.44 97 LYS A N 1
ATOM 721 C CA . LYS A 1 97 ? -29.213 5.874 18.080 1.00 48.44 97 LYS A CA 1
ATOM 722 C C . LYS A 1 97 ? -30.667 6.223 17.835 1.00 48.44 97 LYS A C 1
ATOM 724 O O . LYS A 1 97 ? -31.114 7.222 18.438 1.00 48.44 97 LYS A O 1
#

Secondary structure (DSSP, 8-state):
--HHHHHHHHHHHHHHHHHHHHH-HHHHHHHHHHHHHHHHHHHHHHHHHHHTSTT-HHHHHHHHHHHHHHHHHHHHHHHHHHHHHHHHHHHHS----

Organism: NCBI:txid1094558

Radius of gyration: 21.64 Å; chains: 1; bounding box: 46×15×76 Å

Foldseek 3Di:
DVVVVVVVVVVVVVVVLVVQLVVLCVLLVVLLVVLLVVLLVVLLCVLVVVCPDPPCNPVSVVVSVVSSVVSNVRSNVVSNVVSSVVSSCVVPDDPDD